Protein AF-A0AAU8LZX0-F1 (afdb_monomer_lite)

Organism: NCBI:txid3062594

Structure (mmCIF, N/CA/C/O backbone):
data_AF-A0AAU8LZX0-F1
#
_entry.id   AF-A0AAU8LZX0-F1
#
loop_
_atom_site.group_PDB
_atom_site.id
_atom_site.type_symbol
_atom_site.label_atom_id
_atom_site.label_alt_id
_atom_site.label_comp_id
_atom_site.label_asym_id
_atom_site.label_entity_id
_atom_site.label_seq_id
_atom_site.pdbx_PDB_ins_code
_atom_site.Cartn_x
_atom_site.Cartn_y
_atom_site.Cartn_z
_atom_site.occupancy
_atom_site.B_iso_or_equiv
_atom_site.auth_seq_id
_atom_site.auth_comp_id
_atom_site.auth_asym_id
_atom_site.auth_atom_id
_atom_site.pdbx_PDB_model_num
ATOM 1 N N . MET A 1 1 ? -19.498 3.071 1.005 1.00 46.88 1 MET A N 1
ATOM 2 C CA . MET A 1 1 ? -18.680 2.447 -0.072 1.00 46.88 1 MET A CA 1
ATOM 3 C C . MET A 1 1 ? -17.908 3.482 -0.933 1.00 46.88 1 MET A C 1
ATOM 5 O O . MET A 1 1 ? -17.815 3.339 -2.148 1.00 46.88 1 MET A O 1
ATOM 9 N N . LYS A 1 2 ? -17.311 4.529 -0.326 1.00 42.72 2 LYS A N 1
ATOM 10 C CA . LYS A 1 2 ? -16.486 5.553 -1.021 1.00 42.72 2 LYS A CA 1
ATOM 11 C C . LYS A 1 2 ? -14.987 5.186 -1.082 1.00 42.72 2 LYS A C 1
ATOM 13 O O . LYS A 1 2 ? -14.305 5.584 -2.023 1.00 42.72 2 LYS A O 1
ATOM 18 N N . ILE A 1 3 ? -14.497 4.369 -0.145 1.00 49.06 3 ILE A N 1
ATOM 19 C CA . ILE A 1 3 ? -13.091 3.922 -0.052 1.00 49.06 3 ILE A CA 1
ATOM 20 C C . ILE A 1 3 ? -12.699 3.055 -1.262 1.00 49.06 3 ILE A C 1
ATOM 22 O O . ILE A 1 3 ? -11.701 3.330 -1.922 1.00 49.06 3 ILE A O 1
ATOM 26 N N . SER A 1 4 ? -13.569 2.121 -1.666 1.00 51.88 4 SER A N 1
ATOM 27 C CA . SER A 1 4 ? -13.410 1.322 -2.896 1.00 51.88 4 SER A CA 1
ATOM 28 C C . SER A 1 4 ? -13.302 2.178 -4.175 1.00 51.88 4 SER A C 1
ATOM 30 O O . SER A 1 4 ? -12.542 1.846 -5.088 1.00 51.88 4 SER A O 1
ATOM 32 N N . ARG A 1 5 ? -14.008 3.320 -4.247 1.00 54.78 5 ARG A N 1
ATOM 33 C CA . ARG A 1 5 ? -13.910 4.255 -5.385 1.00 54.78 5 ARG A CA 1
ATOM 34 C C . ARG A 1 5 ? -12.583 5.008 -5.401 1.00 54.78 5 ARG A C 1
ATOM 36 O O . ARG A 1 5 ? -11.971 5.082 -6.461 1.00 54.78 5 ARG A O 1
ATOM 43 N N . LYS A 1 6 ? -12.127 5.528 -4.254 1.00 56.69 6 LYS A N 1
ATOM 44 C CA . LYS A 1 6 ? -10.810 6.183 -4.143 1.00 56.69 6 LYS A CA 1
ATOM 45 C C . LYS A 1 6 ? -9.681 5.212 -4.510 1.00 56.69 6 LYS A C 1
ATOM 47 O O . LYS A 1 6 ? -8.781 5.597 -5.247 1.00 56.69 6 LYS A O 1
ATOM 52 N N . TYR A 1 7 ? -9.786 3.947 -4.096 1.00 62.75 7 TYR A N 1
ATOM 53 C CA . TYR A 1 7 ? -8.832 2.896 -4.460 1.00 62.75 7 TYR A CA 1
ATOM 54 C C . TYR A 1 7 ? -8.792 2.622 -5.966 1.00 62.75 7 TYR A C 1
ATOM 56 O O . TYR A 1 7 ? -7.720 2.663 -6.564 1.00 62.75 7 TYR A O 1
ATOM 64 N N . LYS A 1 8 ? -9.953 2.410 -6.605 1.00 64.19 8 LYS A N 1
ATOM 65 C CA . LYS A 1 8 ? -10.015 2.225 -8.065 1.00 64.19 8 LYS A CA 1
ATOM 66 C C . LYS A 1 8 ? -9.389 3.400 -8.810 1.00 64.19 8 LYS A C 1
ATOM 68 O O . LYS A 1 8 ? -8.651 3.177 -9.761 1.00 64.19 8 LYS A O 1
ATOM 73 N N . LEU A 1 9 ? -9.651 4.624 -8.354 1.00 67.75 9 LEU A N 1
ATOM 74 C CA . LEU A 1 9 ? -9.123 5.836 -8.972 1.00 67.75 9 LEU A CA 1
ATOM 75 C C . LEU A 1 9 ? -7.599 5.945 -8.793 1.00 67.75 9 LEU A C 1
ATOM 77 O O . LEU A 1 9 ? -6.895 6.255 -9.746 1.00 67.75 9 LEU A O 1
ATOM 81 N N . PHE A 1 10 ? -7.076 5.613 -7.609 1.00 68.25 10 PHE A N 1
ATOM 82 C CA . PHE A 1 10 ? -5.636 5.609 -7.333 1.00 68.25 10 PHE A CA 1
ATOM 83 C C . PHE A 1 10 ? -4.891 4.554 -8.162 1.00 68.25 10 PHE A C 1
ATOM 85 O O . PHE A 1 10 ? -3.863 4.847 -8.767 1.00 68.25 10 PHE A O 1
ATOM 92 N N . VAL A 1 11 ? -5.449 3.343 -8.258 1.00 69.19 11 VAL A N 1
ATOM 93 C CA . VAL A 1 11 ? -4.906 2.267 -9.098 1.00 69.19 11 VAL A CA 1
ATOM 94 C C . VAL A 1 11 ? -4.946 2.667 -10.577 1.00 69.19 11 VAL A C 1
ATOM 96 O O . VAL A 1 11 ? -3.954 2.492 -11.278 1.00 69.19 11 VAL A O 1
ATOM 99 N N . GLN A 1 12 ? -6.045 3.262 -11.051 1.00 73.69 12 GLN A N 1
ATOM 100 C CA . GLN A 1 12 ? -6.162 3.761 -12.427 1.00 73.69 12 GLN A CA 1
ATOM 101 C C . GLN A 1 12 ? -5.141 4.859 -12.744 1.00 73.69 12 GLN A C 1
ATOM 103 O O . GLN A 1 12 ? -4.503 4.797 -13.793 1.00 73.69 12 GLN A O 1
ATOM 108 N N . ILE A 1 13 ? -4.949 5.826 -11.841 1.00 78.06 13 ILE A N 1
ATOM 109 C CA . ILE A 1 13 ? -3.923 6.868 -11.993 1.00 78.06 13 ILE A CA 1
ATOM 110 C C . ILE A 1 13 ? -2.530 6.232 -12.039 1.00 78.06 13 ILE A C 1
ATOM 112 O O . ILE A 1 13 ? -1.738 6.592 -12.905 1.00 78.06 13 ILE A O 1
ATOM 116 N N . GLY A 1 14 ? -2.247 5.254 -11.172 1.00 75.00 14 GLY A N 1
ATOM 117 C CA . GLY A 1 14 ? -0.980 4.519 -11.174 1.00 75.00 14 GLY A CA 1
ATOM 118 C C . GLY A 1 14 ? -0.697 3.822 -12.508 1.00 75.00 14 GLY A C 1
ATOM 119 O O . GLY A 1 14 ? 0.386 3.987 -13.068 1.00 75.00 14 GLY A O 1
ATOM 120 N N . TRP A 1 15 ? -1.684 3.114 -13.067 1.00 77.00 15 TRP A N 1
ATOM 121 C CA . TRP A 1 15 ? -1.563 2.481 -14.388 1.00 77.00 15 TRP A CA 1
ATOM 122 C C . TRP A 1 15 ? -1.355 3.495 -15.515 1.00 77.00 15 TRP A C 1
ATOM 124 O O . TRP A 1 15 ? -0.544 3.259 -16.410 1.00 77.00 15 TRP A O 1
ATOM 134 N N . LEU A 1 16 ? -2.045 4.636 -15.460 1.00 82.56 16 LEU A N 1
ATOM 135 C CA . LEU A 1 16 ? -1.901 5.700 -16.452 1.00 82.56 16 LEU A CA 1
ATOM 136 C C . LEU A 1 16 ? -0.490 6.312 -16.418 1.00 82.56 16 LEU A C 1
ATOM 138 O O . LEU A 1 16 ? 0.109 6.554 -17.462 1.00 82.56 16 LEU A O 1
ATOM 142 N N . LEU A 1 17 ? 0.069 6.499 -15.222 1.00 81.12 17 LEU A N 1
ATOM 143 C CA . LEU A 1 17 ? 1.415 7.038 -15.017 1.00 81.12 17 LEU A CA 1
ATOM 144 C C . LEU A 1 17 ? 2.496 6.079 -15.542 1.00 81.12 17 LEU A C 1
ATOM 146 O O . LEU A 1 17 ? 3.433 6.513 -16.212 1.00 81.12 17 LEU A O 1
ATOM 150 N N . ILE A 1 18 ? 2.323 4.770 -15.320 1.00 80.44 18 ILE A N 1
ATOM 151 C CA . ILE A 1 18 ? 3.194 3.727 -15.887 1.00 80.44 18 ILE A CA 1
ATOM 152 C C . ILE A 1 18 ? 3.123 3.732 -17.421 1.00 80.44 18 ILE A C 1
ATOM 154 O O . ILE A 1 18 ? 4.159 3.646 -18.079 1.00 80.44 18 ILE A O 1
ATOM 158 N N . ALA A 1 19 ? 1.928 3.880 -18.002 1.00 82.75 19 ALA A N 1
ATOM 159 C CA . ALA A 1 19 ? 1.764 3.944 -19.453 1.00 82.75 19 ALA A CA 1
ATOM 160 C C . ALA A 1 19 ? 2.484 5.161 -20.065 1.00 82.75 19 ALA A C 1
ATOM 162 O O . ALA A 1 19 ? 3.186 5.023 -21.067 1.00 82.75 19 ALA A O 1
ATOM 163 N N . VAL A 1 20 ? 2.374 6.337 -19.436 1.00 85.38 20 VAL A N 1
ATOM 164 C CA . VAL A 1 20 ? 3.074 7.558 -19.876 1.00 85.38 20 VAL A CA 1
ATOM 165 C C . VAL A 1 20 ? 4.594 7.393 -19.783 1.00 85.38 20 VAL A C 1
ATOM 167 O O . VAL A 1 20 ? 5.308 7.757 -20.720 1.00 85.38 20 VAL A O 1
ATOM 170 N N . LEU A 1 21 ? 5.100 6.804 -18.696 1.00 82.94 21 LEU A N 1
ATOM 171 C CA . LEU A 1 21 ? 6.531 6.536 -18.528 1.00 82.94 21 LEU A CA 1
ATOM 172 C C . LEU A 1 21 ? 7.061 5.547 -19.575 1.00 82.94 21 LEU A C 1
ATOM 174 O O . LEU A 1 21 ? 8.126 5.780 -20.145 1.00 82.94 21 LEU A O 1
ATOM 178 N N . ALA A 1 22 ? 6.305 4.492 -19.888 1.00 83.25 22 ALA A N 1
ATOM 179 C CA . ALA A 1 22 ? 6.675 3.523 -20.918 1.00 83.25 22 ALA A CA 1
ATOM 180 C C . ALA A 1 22 ? 6.777 4.170 -22.310 1.00 83.25 22 ALA A C 1
ATOM 182 O O . ALA A 1 22 ? 7.751 3.939 -23.028 1.00 83.25 22 ALA A O 1
ATOM 183 N N . ILE A 1 23 ? 5.819 5.032 -22.669 1.00 86.31 23 ILE A N 1
ATOM 184 C CA . ILE A 1 23 ? 5.856 5.800 -23.924 1.00 86.31 23 ILE A CA 1
ATOM 185 C C . ILE A 1 23 ? 7.089 6.718 -23.958 1.00 86.31 23 ILE A C 1
ATOM 187 O O . ILE A 1 23 ? 7.782 6.779 -24.975 1.00 86.31 23 ILE A O 1
ATOM 191 N N . GLY A 1 24 ? 7.404 7.378 -22.839 1.00 84.00 24 GLY A N 1
ATOM 192 C CA . GLY A 1 24 ? 8.600 8.212 -22.698 1.00 84.00 24 GLY A CA 1
ATOM 193 C C . GLY A 1 24 ? 9.903 7.444 -22.935 1.00 84.00 24 GLY A C 1
ATOM 194 O O . GLY A 1 24 ? 10.762 7.925 -23.673 1.00 84.00 24 GLY A O 1
ATOM 195 N N . ILE A 1 25 ? 10.025 6.230 -22.390 1.00 84.44 25 ILE A N 1
ATOM 196 C CA . ILE A 1 25 ? 11.204 5.369 -22.581 1.00 84.44 25 ILE A CA 1
ATOM 197 C C . ILE A 1 25 ? 11.372 4.999 -24.060 1.00 84.44 25 ILE A C 1
ATOM 199 O O . ILE A 1 25 ? 12.477 5.099 -24.596 1.00 84.44 25 ILE A O 1
ATOM 203 N N . VAL A 1 26 ? 10.285 4.617 -24.741 1.00 85.94 26 VAL A N 1
ATOM 204 C CA . VAL A 1 26 ? 10.313 4.263 -26.172 1.00 85.94 26 VAL A CA 1
ATOM 205 C C . VAL A 1 26 ? 10.738 5.460 -27.030 1.00 85.94 26 VAL A C 1
ATOM 207 O O . VAL A 1 26 ? 11.606 5.320 -27.890 1.00 85.94 26 VAL A O 1
ATOM 210 N N . LEU A 1 27 ? 10.197 6.653 -26.767 1.00 85.88 27 LEU A N 1
ATOM 211 C CA . LEU A 1 27 ? 10.590 7.892 -27.453 1.00 85.88 27 LEU A CA 1
ATOM 212 C C . LEU A 1 27 ? 12.065 8.252 -27.221 1.00 85.88 27 LEU A C 1
ATOM 214 O O . LEU A 1 27 ? 12.770 8.623 -28.163 1.00 85.88 27 LEU A O 1
ATOM 218 N N . SER A 1 28 ? 12.551 8.115 -25.986 1.00 85.50 28 SER A N 1
ATOM 219 C CA . SER A 1 28 ? 13.952 8.374 -25.631 1.00 85.50 28 SER A CA 1
ATOM 220 C C . SER A 1 28 ? 14.916 7.401 -26.323 1.00 85.50 28 SER A C 1
ATOM 222 O O . SER A 1 28 ? 16.003 7.804 -26.735 1.00 85.50 28 SER A O 1
ATOM 224 N N . LEU A 1 29 ? 14.509 6.141 -26.514 1.00 84.94 29 LEU A N 1
ATOM 225 C CA . LEU A 1 29 ? 15.276 5.146 -27.272 1.00 84.94 29 LEU A CA 1
ATOM 226 C C . LEU A 1 29 ? 15.324 5.473 -28.771 1.00 84.94 29 LEU A C 1
ATOM 228 O O . LEU A 1 29 ? 16.397 5.414 -29.366 1.00 84.94 29 LEU A O 1
ATOM 232 N N . ILE A 1 30 ? 14.194 5.866 -29.371 1.00 87.69 30 ILE A N 1
ATOM 233 C CA . ILE A 1 30 ? 14.120 6.240 -30.798 1.00 87.69 30 ILE A CA 1
ATOM 234 C C . ILE A 1 30 ? 14.969 7.485 -31.090 1.00 87.69 30 ILE A C 1
ATOM 236 O O . ILE A 1 30 ? 15.618 7.566 -32.129 1.00 87.69 30 ILE A O 1
ATOM 240 N N . THR A 1 31 ? 14.986 8.451 -30.171 1.00 88.00 31 THR A N 1
ATOM 241 C CA . THR A 1 31 ? 15.755 9.702 -30.310 1.00 88.00 31 THR A CA 1
ATOM 242 C C . THR A 1 31 ? 17.236 9.563 -29.940 1.00 88.00 31 THR A C 1
ATOM 244 O O . THR A 1 31 ? 17.981 10.533 -30.058 1.00 88.00 31 THR A O 1
ATOM 247 N N . GLY A 1 32 ? 17.683 8.379 -29.501 1.00 87.00 32 GLY A N 1
ATOM 248 C CA . GLY A 1 32 ? 19.075 8.119 -29.116 1.00 87.00 32 GLY A CA 1
ATOM 249 C C . GLY A 1 32 ? 19.493 8.722 -27.768 1.00 87.00 32 GLY A C 1
ATOM 250 O O . GLY A 1 32 ? 20.672 8.697 -27.418 1.00 87.00 32 GLY A O 1
ATOM 251 N N . ASN A 1 33 ? 18.548 9.238 -26.977 1.00 87.25 33 ASN A N 1
ATOM 252 C CA . ASN A 1 33 ? 18.801 9.806 -25.652 1.00 87.25 33 ASN A CA 1
ATOM 253 C C . ASN A 1 33 ? 18.779 8.719 -24.564 1.00 87.25 33 ASN A C 1
ATOM 255 O O . ASN A 1 33 ? 17.890 8.658 -23.710 1.00 87.25 33 ASN A O 1
ATOM 259 N N . PHE A 1 34 ? 19.805 7.865 -24.562 1.00 83.69 34 PHE A N 1
ATOM 260 C CA . PHE A 1 34 ? 19.919 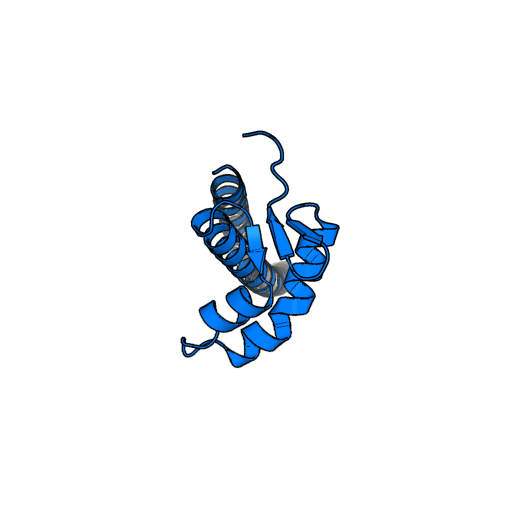6.729 -23.635 1.00 83.69 34 PHE A CA 1
ATOM 261 C C . PHE A 1 34 ? 20.001 7.134 -22.156 1.00 83.69 34 PHE A C 1
ATOM 263 O O . PHE A 1 34 ? 19.507 6.408 -21.295 1.00 83.69 34 PHE A O 1
ATOM 270 N N . ILE A 1 35 ? 20.570 8.306 -21.851 1.00 84.25 35 ILE A N 1
ATOM 271 C CA . ILE A 1 35 ? 20.624 8.841 -20.479 1.00 84.25 35 ILE A CA 1
ATOM 272 C C . ILE A 1 35 ? 19.206 9.114 -19.964 1.00 84.25 35 ILE A C 1
ATOM 274 O O . ILE A 1 35 ? 18.858 8.710 -18.855 1.00 84.25 35 ILE A O 1
ATOM 278 N N . LEU A 1 36 ? 18.366 9.749 -20.788 1.00 82.44 36 LEU A N 1
ATOM 279 C CA . LEU A 1 36 ? 16.979 10.051 -20.439 1.00 82.44 36 LEU A CA 1
ATOM 280 C C . LEU A 1 36 ? 16.149 8.767 -20.305 1.00 82.44 36 LEU A C 1
ATOM 282 O O . LEU A 1 36 ? 15.390 8.632 -19.347 1.00 82.44 36 LEU A O 1
ATOM 286 N N . ALA A 1 37 ? 16.356 7.797 -21.203 1.00 81.25 37 ALA A N 1
ATOM 287 C CA . ALA A 1 37 ? 15.707 6.488 -21.133 1.00 81.25 37 ALA A CA 1
ATOM 288 C C . ALA A 1 37 ? 16.063 5.734 -19.837 1.00 81.25 37 ALA A C 1
ATOM 290 O O . ALA A 1 37 ? 15.177 5.199 -19.171 1.00 81.25 37 ALA A O 1
ATOM 291 N N . GLY A 1 38 ? 17.341 5.731 -19.440 1.00 82.25 38 GLY A N 1
ATOM 292 C CA . GLY A 1 38 ? 17.794 5.095 -18.200 1.00 82.25 38 GLY A CA 1
ATOM 293 C C . GLY A 1 38 ? 17.208 5.747 -16.944 1.00 82.25 38 GLY A C 1
ATOM 294 O O . GLY A 1 38 ? 16.816 5.051 -16.007 1.00 82.25 38 GLY A O 1
ATOM 295 N N . LEU A 1 39 ? 17.084 7.077 -16.942 1.00 85.88 39 LEU A N 1
ATOM 296 C CA . LEU A 1 39 ? 16.497 7.838 -15.836 1.00 85.88 39 LEU A CA 1
ATOM 297 C C . LEU A 1 39 ? 14.977 7.608 -15.731 1.00 85.88 39 LEU A C 1
ATOM 299 O O . LEU A 1 39 ? 14.443 7.436 -14.638 1.00 85.88 39 LEU A O 1
ATOM 303 N N . GLN A 1 40 ? 14.275 7.515 -16.863 1.00 83.56 40 GLN A N 1
ATOM 304 C CA . GLN A 1 40 ? 12.852 7.155 -16.894 1.00 83.56 40 GLN A CA 1
ATOM 305 C C . GLN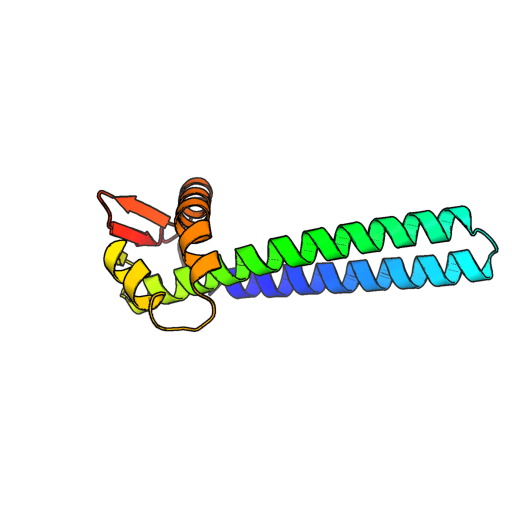 A 1 40 ? 12.609 5.702 -16.462 1.00 83.56 40 GLN A C 1
ATOM 307 O O . GLN A 1 40 ? 11.628 5.415 -15.770 1.00 83.56 40 GLN A O 1
ATOM 312 N N . PHE A 1 41 ? 13.508 4.782 -16.818 1.00 84.00 41 PHE A N 1
ATOM 313 C CA . PHE A 1 41 ? 13.424 3.382 -16.410 1.00 84.00 41 PHE A CA 1
ATOM 314 C C . PHE A 1 41 ? 13.616 3.206 -14.896 1.00 84.00 41 PHE A C 1
ATOM 316 O O . PHE A 1 41 ? 12.822 2.522 -14.246 1.00 84.00 41 PHE A O 1
ATOM 323 N N . SER A 1 42 ? 14.615 3.870 -14.306 1.00 84.44 42 SER A N 1
ATOM 324 C CA . SER A 1 42 ? 14.837 3.824 -12.855 1.00 84.44 42 SER A CA 1
ATOM 325 C C . SER A 1 42 ? 13.685 4.466 -12.075 1.00 84.44 42 SER A C 1
ATOM 327 O O . SER A 1 42 ? 13.229 3.895 -11.082 1.00 84.44 42 SER A O 1
ATOM 329 N N . LEU A 1 43 ? 13.135 5.584 -12.561 1.00 84.69 43 LEU A N 1
ATOM 330 C CA . LEU A 1 43 ? 11.947 6.205 -11.971 1.00 84.69 43 LEU A CA 1
ATOM 331 C C . LEU A 1 43 ? 10.731 5.263 -12.017 1.00 84.69 43 LEU A C 1
ATOM 333 O O . LEU A 1 43 ? 10.000 5.145 -11.036 1.00 84.69 43 LEU A O 1
ATOM 337 N N . SER A 1 44 ? 10.557 4.533 -13.122 1.00 81.81 44 SER A N 1
ATOM 338 C CA . SER A 1 44 ? 9.477 3.550 -13.281 1.00 81.81 44 SER A CA 1
ATOM 339 C C . SER A 1 44 ? 9.588 2.401 -12.274 1.00 81.81 44 SER A C 1
ATOM 341 O O . SER A 1 44 ? 8.585 2.011 -11.678 1.00 81.81 44 SER A O 1
ATOM 343 N N . LEU A 1 45 ? 10.804 1.900 -12.028 1.00 81.75 45 LEU A N 1
ATOM 344 C CA . LEU A 1 45 ? 11.079 0.887 -11.001 1.00 81.75 45 LEU A CA 1
ATOM 345 C C . LEU A 1 45 ? 10.734 1.383 -9.591 1.00 81.75 45 LEU A C 1
ATOM 347 O O . LEU A 1 45 ? 10.101 0.655 -8.824 1.00 81.75 45 LEU A O 1
ATOM 351 N N . ILE A 1 46 ? 11.097 2.625 -9.261 1.00 83.69 46 ILE A N 1
ATOM 352 C CA . ILE A 1 46 ? 10.762 3.236 -7.965 1.00 83.69 46 ILE A CA 1
ATOM 353 C C . ILE A 1 46 ? 9.241 3.375 -7.817 1.00 83.69 46 ILE A C 1
ATOM 355 O O . ILE A 1 46 ? 8.692 3.016 -6.774 1.00 83.69 46 ILE A O 1
ATOM 359 N N . CYS A 1 47 ? 8.545 3.835 -8.859 1.00 80.38 47 CYS A N 1
ATOM 360 C CA . CYS A 1 47 ? 7.085 3.933 -8.859 1.00 80.38 47 CYS A CA 1
ATOM 361 C C . CYS A 1 47 ? 6.406 2.567 -8.688 1.00 80.38 47 CYS A C 1
ATOM 363 O O . CYS A 1 47 ? 5.450 2.466 -7.921 1.00 80.38 47 CYS A O 1
ATOM 365 N N . LEU A 1 48 ? 6.907 1.516 -9.343 1.00 78.31 48 LEU A N 1
ATOM 366 C CA . LEU A 1 48 ? 6.418 0.141 -9.179 1.00 78.31 48 LEU A CA 1
ATOM 367 C C . LEU A 1 48 ? 6.632 -0.375 -7.752 1.00 78.31 48 LEU A C 1
ATOM 369 O O . LEU A 1 48 ? 5.708 -0.924 -7.152 1.00 78.31 48 LEU A O 1
ATOM 373 N N . TYR A 1 49 ? 7.821 -0.159 -7.190 1.00 77.12 49 TYR A N 1
ATOM 374 C CA . TYR A 1 49 ? 8.152 -0.588 -5.832 1.00 77.12 49 TYR A CA 1
ATOM 375 C C . TYR A 1 49 ? 7.286 0.115 -4.776 1.00 77.12 49 TYR A C 1
ATOM 377 O O . TYR A 1 49 ? 6.681 -0.538 -3.920 1.00 77.12 49 TYR A O 1
ATOM 385 N N . LEU A 1 50 ? 7.172 1.444 -4.861 1.00 73.19 50 LEU A N 1
ATOM 386 C CA . LEU A 1 50 ? 6.318 2.221 -3.963 1.00 73.19 50 LEU A CA 1
ATOM 387 C C . LEU A 1 50 ? 4.845 1.849 -4.164 1.00 73.19 50 LEU A C 1
ATOM 389 O O . LEU A 1 50 ? 4.161 1.532 -3.194 1.00 73.19 50 LEU A O 1
ATOM 393 N N . GLY A 1 51 ? 4.366 1.815 -5.409 1.00 69.81 51 GLY A N 1
ATOM 394 C CA . GLY A 1 51 ? 2.978 1.493 -5.745 1.00 69.81 51 GLY A CA 1
ATOM 395 C C . GLY A 1 51 ? 2.543 0.112 -5.254 1.00 69.81 51 GLY A C 1
ATOM 396 O O . GLY A 1 51 ? 1.442 -0.022 -4.713 1.00 69.81 51 GLY A O 1
ATOM 397 N N . GLY A 1 52 ? 3.419 -0.892 -5.361 1.00 68.69 52 GLY A N 1
ATOM 398 C CA . GLY A 1 52 ? 3.196 -2.220 -4.791 1.00 68.69 52 GLY A CA 1
ATOM 399 C C . GLY A 1 52 ? 3.046 -2.167 -3.272 1.00 68.69 52 GLY A C 1
ATOM 400 O O . GLY A 1 52 ? 2.041 -2.630 -2.735 1.00 68.69 52 GLY A O 1
ATOM 401 N N . ARG A 1 53 ? 3.987 -1.519 -2.572 1.00 66.56 53 ARG A N 1
ATOM 402 C CA . ARG A 1 53 ? 3.958 -1.404 -1.104 1.00 66.56 53 ARG A CA 1
ATOM 403 C C . ARG A 1 53 ? 2.724 -0.653 -0.591 1.00 66.56 53 ARG A C 1
ATOM 405 O O . ARG A 1 53 ? 2.113 -1.088 0.387 1.00 66.56 53 ARG A O 1
ATOM 412 N N . TYR A 1 54 ? 2.339 0.443 -1.248 1.00 67.25 54 TYR A N 1
ATOM 413 C CA . TYR A 1 54 ? 1.134 1.204 -0.903 1.00 67.25 54 TYR A CA 1
ATOM 414 C C . TYR A 1 54 ? -0.143 0.404 -1.175 1.00 67.25 54 TYR A C 1
ATOM 416 O O . TYR A 1 54 ? -1.036 0.386 -0.330 1.00 67.25 54 TYR A O 1
ATOM 424 N N . SER A 1 55 ? -0.221 -0.302 -2.306 1.00 64.81 55 SER A N 1
ATOM 425 C CA . SER A 1 55 ? -1.398 -1.109 -2.656 1.00 64.81 55 SER A CA 1
ATOM 426 C C . SER A 1 55 ? -1.630 -2.244 -1.663 1.00 64.81 55 SER A C 1
ATOM 428 O O . SER A 1 55 ? -2.774 -2.479 -1.277 1.00 64.81 55 SER A O 1
ATOM 430 N N . SER A 1 56 ? -0.563 -2.900 -1.200 1.00 65.56 56 SER A N 1
ATOM 431 C CA . SER A 1 56 ? -0.653 -3.947 -0.178 1.00 65.56 56 SER A CA 1
ATOM 432 C C . SER A 1 56 ? -1.189 -3.400 1.145 1.00 65.56 56 SER A C 1
ATOM 434 O O . SER A 1 56 ? -2.137 -3.959 1.692 1.00 65.56 56 SER A O 1
ATOM 436 N N . LYS A 1 57 ? -0.650 -2.271 1.636 1.00 67.44 57 LYS A N 1
ATOM 437 C CA . LYS A 1 57 ? -1.149 -1.629 2.867 1.00 67.44 57 LYS A CA 1
ATOM 438 C C . LYS A 1 57 ? -2.620 -1.222 2.736 1.00 67.44 57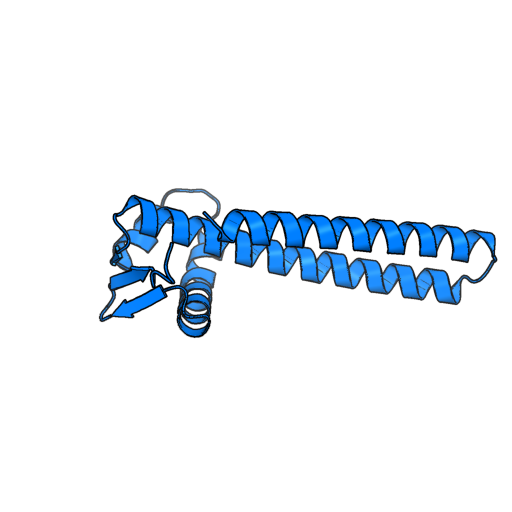 LYS A C 1
ATOM 440 O O . LYS A 1 57 ? -3.408 -1.501 3.635 1.00 67.44 57 LYS A O 1
ATOM 445 N N . LEU A 1 58 ? -3.014 -0.637 1.605 1.00 68.50 58 LEU A N 1
ATOM 446 C CA . LEU A 1 58 ? -4.392 -0.186 1.399 1.00 68.50 58 LEU A CA 1
ATOM 447 C C . LEU A 1 58 ? -5.388 -1.348 1.255 1.00 68.50 58 LEU A C 1
ATOM 449 O O . LEU A 1 58 ? -6.521 -1.257 1.729 1.00 68.50 58 LEU A O 1
ATOM 453 N N . TYR A 1 59 ? -4.977 -2.447 0.614 1.00 71.69 59 TYR A N 1
ATOM 454 C CA . TYR A 1 59 ? -5.782 -3.667 0.517 1.00 71.69 59 TYR A CA 1
ATOM 455 C C . TYR A 1 59 ? -6.068 -4.239 1.908 1.00 71.69 59 TYR A C 1
ATOM 457 O O . TYR A 1 59 ? -7.214 -4.541 2.236 1.00 71.69 59 TYR A O 1
ATOM 465 N N . LEU A 1 60 ? -5.034 -4.307 2.746 1.00 73.62 60 LEU A N 1
ATOM 466 C CA . LEU A 1 60 ? -5.138 -4.754 4.129 1.00 73.62 60 LEU A CA 1
ATOM 467 C C . LEU A 1 60 ? -6.038 -3.840 4.974 1.00 73.62 60 LEU A C 1
ATOM 469 O O . LEU A 1 60 ? -6.911 -4.341 5.679 1.00 73.62 60 LEU A O 1
ATOM 473 N N . GLN A 1 61 ? -5.886 -2.517 4.854 1.00 75.31 61 GLN A N 1
ATOM 474 C CA . GLN A 1 61 ? -6.780 -1.551 5.507 1.00 75.31 61 GLN A CA 1
ATOM 475 C C . GLN A 1 61 ? -8.233 -1.741 5.064 1.00 75.31 61 GLN A C 1
ATOM 477 O O . GLN A 1 61 ? -9.127 -1.801 5.900 1.00 75.31 61 GLN A O 1
ATOM 482 N N . THR A 1 62 ? -8.478 -1.882 3.759 1.00 74.88 62 THR A N 1
ATOM 483 C CA . THR A 1 62 ? -9.836 -2.069 3.223 1.00 74.88 62 THR A CA 1
ATOM 484 C C . THR A 1 62 ? -10.452 -3.368 3.732 1.00 74.88 62 THR A C 1
ATOM 486 O O . THR A 1 62 ? -11.602 -3.372 4.157 1.00 74.88 62 THR A O 1
ATOM 489 N N . HIS A 1 63 ? -9.680 -4.455 3.756 1.00 77.31 63 HIS A N 1
ATOM 490 C CA . HIS A 1 63 ? -10.163 -5.736 4.254 1.00 77.31 63 HIS A CA 1
ATOM 491 C C . HIS A 1 63 ? -10.500 -5.685 5.750 1.00 77.31 63 HIS A C 1
ATOM 493 O O . HIS A 1 63 ? -11.510 -6.241 6.175 1.00 77.31 63 HIS A O 1
ATOM 499 N N . LEU A 1 64 ? -9.692 -4.974 6.540 1.00 78.12 64 LEU A N 1
ATOM 500 C CA . LEU A 1 64 ? -9.945 -4.777 7.962 1.00 78.12 64 LEU A CA 1
ATOM 501 C C . LEU A 1 64 ? -11.193 -3.909 8.194 1.00 78.12 64 LEU A C 1
ATOM 503 O O . LEU A 1 64 ? -12.013 -4.245 9.043 1.00 78.12 64 LEU A O 1
ATOM 507 N N . ILE A 1 65 ? -11.398 -2.861 7.389 1.00 81.19 65 ILE A N 1
ATOM 508 C CA . ILE A 1 65 ? -12.637 -2.065 7.395 1.00 81.19 65 ILE A CA 1
ATOM 509 C C . ILE A 1 65 ? -13.851 -2.942 7.075 1.00 81.19 65 ILE A C 1
ATOM 511 O O . ILE A 1 65 ? -14.842 -2.871 7.798 1.00 81.19 65 ILE A O 1
ATOM 515 N N . ASP A 1 66 ? -13.774 -3.794 6.050 1.00 79.50 66 ASP A N 1
ATOM 516 C CA . ASP A 1 66 ? -14.871 -4.701 5.690 1.00 79.50 66 ASP A CA 1
ATOM 517 C C . ASP A 1 66 ? -15.200 -5.670 6.839 1.00 79.50 66 ASP A C 1
ATOM 519 O O . ASP A 1 66 ? -16.372 -5.918 7.119 1.00 79.50 66 ASP A O 1
ATOM 523 N N . ILE A 1 67 ? -14.191 -6.186 7.552 1.00 81.44 67 ILE A N 1
ATOM 524 C CA . ILE A 1 67 ? -14.399 -7.044 8.729 1.00 81.44 67 ILE A CA 1
ATOM 525 C C . ILE A 1 67 ? -15.101 -6.275 9.850 1.00 81.44 67 ILE A C 1
ATOM 527 O O . ILE A 1 67 ? -16.102 -6.766 10.375 1.00 81.44 67 ILE A O 1
ATOM 531 N N . ILE A 1 68 ? -14.631 -5.071 10.200 1.00 82.06 68 ILE A N 1
ATOM 532 C CA . ILE A 1 68 ? -15.277 -4.262 11.247 1.00 82.06 68 ILE A CA 1
ATOM 533 C C . ILE A 1 68 ? -16.721 -3.927 10.839 1.00 82.06 68 ILE A C 1
ATOM 535 O O . ILE A 1 68 ? -17.640 -4.002 11.655 1.00 82.06 68 ILE A O 1
ATOM 539 N N . GLN A 1 69 ? -16.948 -3.603 9.564 1.00 82.31 69 GLN A N 1
ATOM 540 C CA . GLN A 1 69 ? -18.270 -3.262 9.047 1.00 82.31 69 GLN A CA 1
ATOM 541 C C . GLN A 1 69 ? -19.229 -4.463 9.084 1.00 82.31 69 GLN A C 1
ATOM 543 O O . GLN A 1 69 ? -20.380 -4.307 9.495 1.00 82.3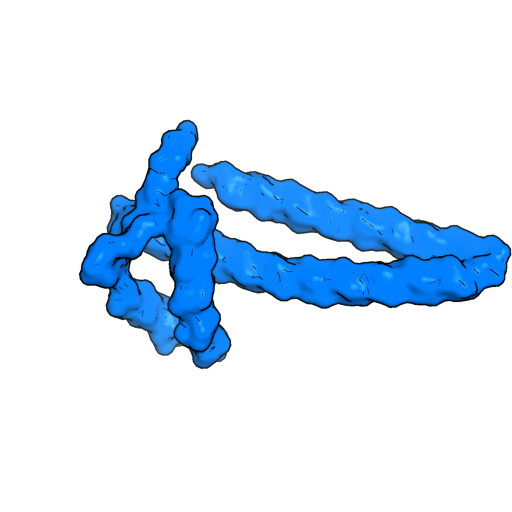1 69 GLN A O 1
ATOM 548 N N . ASN A 1 70 ? -18.755 -5.661 8.734 1.00 81.44 70 ASN A N 1
ATOM 549 C CA . ASN A 1 70 ? -19.537 -6.900 8.815 1.00 81.44 70 ASN A CA 1
ATOM 550 C C . ASN A 1 70 ? -19.885 -7.300 10.261 1.00 81.44 70 ASN A C 1
ATOM 552 O O . ASN A 1 70 ? -20.885 -7.979 10.470 1.00 81.44 70 ASN A O 1
ATOM 556 N N . ASN A 1 71 ? -19.114 -6.841 11.253 1.00 83.06 71 ASN A N 1
ATOM 557 C CA . ASN A 1 71 ? -19.392 -7.037 12.682 1.00 83.06 71 ASN A CA 1
ATOM 558 C C . ASN A 1 71 ? -20.234 -5.895 13.297 1.00 83.06 71 ASN A C 1
ATOM 560 O O . ASN A 1 71 ? -20.297 -5.739 14.511 1.00 83.06 71 ASN A O 1
ATOM 564 N N . GLY A 1 72 ? -20.912 -5.087 12.472 1.00 79.19 72 GLY A N 1
ATOM 565 C CA . GLY A 1 72 ? -21.807 -4.026 12.950 1.00 79.19 72 GLY A CA 1
ATOM 566 C C . GLY A 1 72 ? -21.115 -2.690 13.233 1.00 79.19 72 GLY A C 1
ATOM 567 O O . GLY A 1 72 ? -21.693 -1.831 13.894 1.00 79.19 72 GLY A O 1
ATOM 568 N N . GLY A 1 73 ? -19.897 -2.489 12.722 1.00 80.25 73 GLY A N 1
ATOM 569 C CA . GLY A 1 73 ? -19.158 -1.228 12.835 1.00 80.25 73 GLY A CA 1
ATOM 570 C C . GLY A 1 73 ? -18.216 -1.144 14.037 1.00 80.25 73 GLY A C 1
ATOM 571 O O . GLY A 1 73 ? -17.524 -0.137 14.185 1.00 80.25 73 GLY A O 1
ATOM 572 N N . GLN A 1 74 ? -18.146 -2.195 14.852 1.00 85.50 74 GLN A N 1
ATOM 573 C CA . GLN A 1 74 ? -17.234 -2.320 15.986 1.00 85.50 74 GLN A CA 1
ATOM 574 C C . GLN A 1 74 ? -16.785 -3.772 16.149 1.00 85.50 74 GLN A C 1
ATOM 576 O O . GLN A 1 74 ? -17.549 -4.693 15.873 1.00 85.50 74 GLN A O 1
ATOM 581 N N . ILE A 1 75 ? -15.546 -3.980 16.578 1.00 86.12 75 ILE A N 1
ATOM 582 C CA . ILE A 1 75 ? -14.986 -5.313 16.814 1.00 86.12 75 ILE A CA 1
ATOM 583 C C . ILE A 1 75 ? -13.901 -5.237 17.890 1.00 86.12 75 ILE A C 1
ATOM 585 O O . ILE A 1 75 ? -13.169 -4.252 17.981 1.00 86.12 75 ILE A O 1
ATOM 589 N N . GLU A 1 76 ? -13.775 -6.277 18.702 1.00 85.81 76 GLU A N 1
ATOM 590 C CA . GLU A 1 76 ? -12.681 -6.388 19.668 1.00 85.81 76 GLU A CA 1
ATOM 591 C C . GLU A 1 76 ? -11.371 -6.759 18.965 1.00 85.81 76 GLU A C 1
ATOM 593 O O . GLU A 1 76 ? -11.344 -7.583 18.049 1.00 85.81 76 GLU A O 1
ATOM 598 N N . TYR A 1 77 ? -10.261 -6.181 19.417 1.00 81.81 77 TYR A N 1
ATOM 599 C CA . TYR A 1 77 ? -8.927 -6.444 18.877 1.00 81.81 77 TYR A CA 1
ATOM 600 C C . TYR A 1 77 ? -8.586 -7.947 18.884 1.00 81.81 77 TYR A C 1
ATOM 602 O O . TYR A 1 77 ? -8.055 -8.467 17.904 1.00 81.81 77 TYR A O 1
ATOM 610 N N . GLU A 1 78 ? -8.965 -8.670 19.940 1.00 79.31 78 GLU A N 1
ATOM 61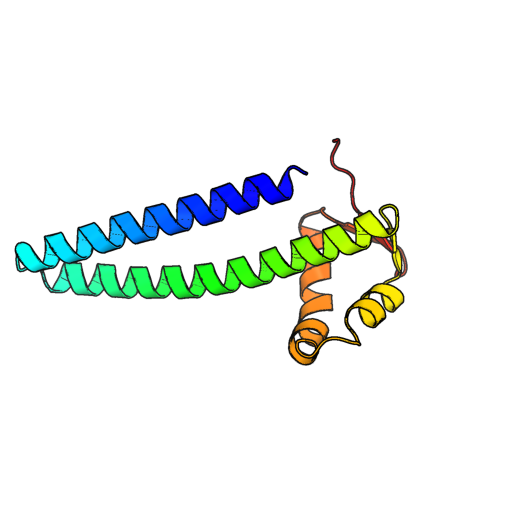1 C CA . GLU A 1 78 ? -8.758 -10.123 20.047 1.00 79.31 78 GLU A CA 1
ATOM 612 C C . GLU A 1 78 ? -9.546 -10.908 18.985 1.00 79.31 78 GLU A C 1
ATOM 614 O O . GLU A 1 78 ? -9.052 -11.886 18.418 1.00 79.31 78 GLU A O 1
ATOM 619 N N . GLN A 1 79 ? -10.751 -10.442 18.644 1.00 77.69 79 GLN A N 1
ATOM 620 C CA . GLN A 1 79 ? -11.557 -11.043 17.586 1.00 77.69 79 GLN A CA 1
ATOM 621 C C . GLN A 1 79 ? -10.924 -10.792 16.217 1.00 77.69 79 GLN A C 1
ATOM 623 O O . GLN A 1 79 ? -10.866 -11.717 15.407 1.00 77.69 79 GLN A O 1
ATOM 628 N N . ILE A 1 80 ? -10.375 -9.596 15.970 1.00 78.12 80 ILE A N 1
ATOM 629 C CA . ILE A 1 80 ? -9.600 -9.310 14.752 1.00 78.12 80 ILE A CA 1
ATOM 630 C C . ILE A 1 80 ? -8.466 -10.330 14.605 1.00 78.12 80 ILE A C 1
ATOM 632 O O . ILE A 1 80 ? -8.360 -10.962 13.554 1.00 78.12 80 ILE A O 1
ATOM 636 N N . GLU A 1 81 ? -7.663 -10.557 15.650 1.00 74.06 81 GLU A N 1
ATOM 637 C CA . GLU A 1 81 ? -6.576 -11.545 15.591 1.00 74.06 81 GLU A CA 1
ATOM 638 C C . GLU A 1 81 ? -7.081 -12.947 15.215 1.00 74.06 81 GLU A C 1
ATOM 640 O O . GLU A 1 81 ? -6.445 -13.630 14.409 1.00 74.06 81 GLU A O 1
ATOM 645 N N . SER A 1 82 ? -8.251 -13.358 15.718 1.00 74.44 82 SER A N 1
ATOM 646 C CA . SER A 1 82 ? -8.854 -14.657 15.381 1.00 74.44 82 SER A CA 1
ATOM 647 C C . SER A 1 82 ? -9.315 -14.771 13.918 1.00 74.44 82 SER A C 1
ATOM 649 O O . SER A 1 82 ? -9.048 -15.790 13.277 1.00 74.44 82 SER A O 1
ATOM 651 N N . TYR A 1 83 ? -9.899 -13.715 13.332 1.00 68.81 83 TYR A N 1
ATOM 652 C CA . TYR A 1 83 ? -10.270 -13.679 11.904 1.00 68.81 83 TYR A CA 1
ATOM 653 C C . TYR A 1 83 ? -9.051 -13.838 10.989 1.00 68.81 83 TYR A C 1
ATOM 655 O O . TYR A 1 83 ? -9.142 -14.394 9.890 1.00 68.81 83 TYR A O 1
ATOM 663 N N . PHE A 1 84 ? -7.899 -13.376 11.468 1.00 65.25 84 PHE A N 1
ATOM 664 C CA . PHE A 1 84 ? -6.611 -13.485 10.805 1.00 65.25 84 PHE A CA 1
ATOM 665 C C . PHE A 1 84 ? -5.726 -14.574 11.420 1.00 65.25 84 PHE A C 1
ATOM 667 O O . PHE A 1 84 ? -4.515 -14.451 11.332 1.00 65.25 84 PHE A O 1
ATOM 674 N N . SER A 1 85 ? -6.276 -15.629 12.035 1.00 59.03 85 SER A N 1
ATOM 675 C CA . SER A 1 85 ? -5.489 -16.771 12.548 1.00 59.03 85 SER A CA 1
ATOM 676 C C . SER A 1 85 ? -5.550 -18.024 11.652 1.00 59.03 85 SER A C 1
ATOM 678 O O . SER A 1 85 ? -4.679 -18.883 11.751 1.00 59.03 85 SER A O 1
ATOM 680 N N . ASP A 1 86 ? -6.488 -18.085 10.697 1.00 57.41 86 ASP A N 1
ATOM 681 C CA . ASP A 1 86 ? -6.831 -19.325 9.971 1.00 57.41 86 ASP A CA 1
ATOM 682 C C . ASP A 1 86 ? -6.372 -19.410 8.487 1.00 57.41 86 ASP A C 1
ATOM 684 O O . ASP A 1 86 ? -6.550 -20.419 7.808 1.00 57.41 86 ASP A O 1
ATOM 688 N N . ARG A 1 87 ? -5.769 -18.357 7.914 1.00 56.09 87 ARG A N 1
ATOM 689 C CA . ARG A 1 87 ? -5.346 -18.304 6.494 1.00 56.09 87 ARG A CA 1
ATOM 690 C C . ARG A 1 87 ? -3.827 -18.258 6.311 1.00 56.09 87 ARG A C 1
ATOM 692 O O . ARG A 1 87 ? -3.146 -17.438 6.882 1.00 56.09 87 ARG A O 1
ATOM 699 N N . LYS A 1 88 ? -3.267 -19.047 5.399 1.00 54.47 88 LYS A N 1
ATOM 700 C CA . LYS A 1 88 ? -1.819 -19.191 5.083 1.00 54.47 88 LYS A CA 1
ATOM 701 C C . LYS A 1 88 ? -0.935 -17.915 4.916 1.00 54.47 88 LYS A C 1
ATOM 703 O O . LYS A 1 88 ? 0.267 -18.063 4.743 1.00 54.47 88 LYS A O 1
ATOM 708 N N . TYR A 1 89 ? -1.478 -16.695 4.970 1.00 53.22 89 TYR A N 1
ATOM 709 C CA . TYR A 1 89 ? -0.812 -15.393 4.767 1.00 53.22 89 TYR A CA 1
ATOM 710 C C . TYR A 1 89 ? -0.502 -14.613 6.077 1.00 53.22 89 TYR A C 1
ATOM 712 O O . TYR A 1 89 ? -0.243 -13.414 6.048 1.00 53.22 89 TYR A O 1
ATOM 720 N N . ILE A 1 90 ? -0.553 -15.272 7.242 1.00 56.50 90 ILE A N 1
ATOM 721 C CA . ILE A 1 90 ? -0.754 -14.616 8.551 1.00 56.50 90 ILE A CA 1
ATOM 722 C C . ILE A 1 90 ? 0.479 -14.083 9.271 1.00 56.50 90 ILE A C 1
ATOM 724 O O . ILE A 1 90 ? 0.348 -13.094 9.986 1.00 56.50 90 ILE A O 1
ATOM 728 N N . GLN A 1 91 ? 1.662 -14.686 9.142 1.00 59.09 91 GLN A N 1
ATOM 729 C CA . GLN A 1 91 ? 2.792 -14.235 9.971 1.00 59.09 91 GLN A CA 1
ATOM 730 C C . GLN A 1 91 ? 3.199 -12.789 9.662 1.00 59.09 91 GLN A C 1
ATOM 732 O O . GLN A 1 91 ? 3.459 -12.017 10.581 1.00 59.09 91 GLN A O 1
ATOM 737 N N . GLU A 1 92 ? 3.172 -12.392 8.389 1.00 61.53 92 GLU A N 1
ATOM 738 C CA . GLU A 1 92 ? 3.395 -10.995 8.013 1.00 61.53 92 GLU A CA 1
ATOM 739 C C . GLU A 1 92 ? 2.246 -10.098 8.475 1.00 61.53 92 GLU A C 1
ATOM 741 O O . GLU A 1 92 ? 2.489 -9.021 9.012 1.00 61.53 92 GLU A O 1
ATOM 746 N N . PHE A 1 93 ? 0.994 -10.548 8.340 1.00 67.25 93 PHE A N 1
ATOM 747 C CA . PHE A 1 93 ? -0.156 -9.741 8.735 1.00 67.25 93 PHE A CA 1
ATOM 748 C C . PHE A 1 93 ? -0.213 -9.499 10.246 1.00 67.25 93 PHE A C 1
ATOM 750 O O . PHE A 1 93 ? -0.451 -8.371 10.656 1.00 67.25 93 PHE A O 1
ATOM 757 N N . LYS A 1 94 ? 0.086 -10.502 11.080 1.00 67.06 94 LYS A N 1
ATOM 758 C CA . LYS A 1 94 ? 0.136 -10.358 12.544 1.00 67.06 94 LYS A CA 1
ATOM 759 C C . LYS A 1 94 ? 1.195 -9.343 12.986 1.00 67.06 94 LYS A C 1
ATOM 761 O O . LYS A 1 94 ? 0.956 -8.573 13.909 1.00 67.06 94 LYS A O 1
ATOM 766 N N . ASN A 1 95 ?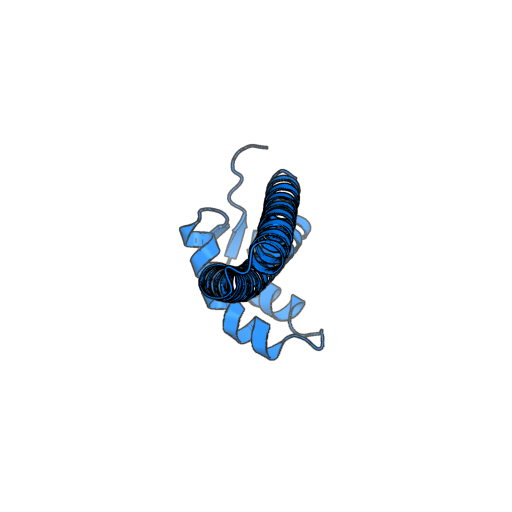 2.328 -9.295 12.286 1.00 73.12 95 ASN A N 1
ATOM 767 C CA . ASN A 1 95 ? 3.382 -8.316 12.553 1.00 73.12 95 ASN A CA 1
ATOM 768 C C . ASN A 1 95 ? 2.998 -6.898 12.096 1.00 73.12 95 ASN A C 1
ATOM 770 O O . ASN A 1 95 ? 3.414 -5.921 12.712 1.00 73.12 95 ASN A O 1
ATOM 774 N N . ILE A 1 96 ? 2.208 -6.778 11.025 1.00 75.12 96 ILE A N 1
ATOM 775 C CA . ILE A 1 96 ? 1.837 -5.492 10.413 1.00 75.12 96 ILE A CA 1
ATOM 776 C C . ILE A 1 96 ? 0.533 -4.928 11.001 1.00 75.12 96 ILE A C 1
ATOM 778 O O . ILE A 1 96 ? 0.343 -3.717 10.994 1.00 75.12 96 ILE A O 1
ATOM 782 N N . LEU A 1 97 ? -0.350 -5.769 11.544 1.00 78.06 97 LEU A N 1
ATOM 783 C CA . LEU A 1 97 ? -1.649 -5.403 12.115 1.00 78.06 97 LEU A CA 1
ATOM 784 C C . LEU A 1 97 ? -1.585 -4.254 13.142 1.00 78.06 97 LEU A C 1
ATOM 786 O O . LEU A 1 97 ? -2.344 -3.297 12.974 1.00 78.06 97 LEU A O 1
ATOM 790 N N . PRO A 1 98 ? -0.698 -4.268 14.159 1.00 80.56 98 PRO A N 1
ATOM 791 C CA . PRO A 1 98 ? -0.614 -3.161 15.113 1.00 80.56 98 PRO A CA 1
ATOM 792 C C . PRO A 1 98 ? -0.159 -1.849 14.458 1.00 80.56 98 PRO A C 1
ATOM 794 O O . PRO A 1 98 ? -0.683 -0.785 14.791 1.00 80.56 98 PRO A O 1
ATOM 797 N N . GLU A 1 99 ? 0.765 -1.906 13.492 1.00 82.19 99 GLU A N 1
ATOM 798 C CA . GLU A 1 99 ? 1.192 -0.727 12.724 1.00 82.19 99 GLU A CA 1
ATOM 799 C C . GLU A 1 99 ? 0.044 -0.204 11.847 1.00 82.19 99 GLU A C 1
ATOM 801 O O . GLU A 1 99 ? -0.225 0.994 11.825 1.00 82.19 99 GLU A O 1
ATOM 806 N N . LEU A 1 100 ? -0.683 -1.106 11.185 1.00 79.88 100 LEU A N 1
ATOM 807 C CA . LEU A 1 100 ? -1.816 -0.791 10.321 1.00 79.88 100 LEU A CA 1
ATOM 808 C C . LEU A 1 100 ? -2.948 -0.118 11.105 1.00 79.88 100 LEU A C 1
ATOM 810 O O . LEU A 1 100 ? -3.473 0.904 10.670 1.00 79.88 100 LEU A O 1
ATOM 814 N N . LEU A 1 101 ? -3.290 -0.654 12.278 1.00 81.25 101 LEU A N 1
ATOM 815 C CA . LEU A 1 101 ? -4.308 -0.087 13.159 1.00 81.25 101 LEU A CA 1
ATOM 816 C C . LEU A 1 101 ? -3.891 1.268 13.714 1.00 81.25 101 LEU A C 1
ATOM 818 O O . LEU A 1 101 ? -4.710 2.184 13.736 1.00 81.25 101 LEU A O 1
ATOM 822 N N . LYS A 1 102 ? -2.621 1.428 14.102 1.00 83.12 102 LYS A N 1
ATOM 823 C CA . LYS A 1 102 ? -2.087 2.730 14.508 1.00 83.12 102 LYS A CA 1
ATOM 824 C C . LYS A 1 102 ? -2.251 3.759 13.389 1.00 83.12 102 LYS A C 1
ATOM 826 O O . LYS A 1 102 ? -2.793 4.832 13.640 1.00 83.12 102 LYS A O 1
ATOM 831 N N . THR A 1 103 ? -1.873 3.411 12.158 1.00 81.44 103 THR A N 1
ATOM 832 C CA . THR A 1 103 ? -2.072 4.284 10.993 1.00 81.44 103 THR A CA 1
ATOM 833 C C . THR A 1 103 ? -3.551 4.591 10.764 1.00 81.44 103 THR A C 1
ATOM 835 O O . THR A 1 103 ? -3.899 5.743 10.553 1.00 81.44 103 THR A O 1
ATOM 838 N N . MET A 1 104 ? -4.449 3.608 10.872 1.00 80.31 104 MET A N 1
ATOM 839 C CA . MET A 1 104 ? -5.889 3.845 10.697 1.00 80.31 104 MET A CA 1
ATOM 840 C C . MET A 1 104 ? -6.488 4.746 11.791 1.00 80.31 104 MET A C 1
ATOM 842 O O . MET A 1 104 ? -7.437 5.480 11.515 1.00 80.31 104 MET A O 1
ATOM 846 N N . VAL A 1 105 ? -5.951 4.716 13.016 1.00 82.19 105 VAL A N 1
ATOM 847 C CA . VAL A 1 105 ? -6.326 5.651 14.090 1.00 82.19 105 VAL A CA 1
ATOM 848 C C . VAL A 1 105 ? -5.804 7.059 13.791 1.00 82.19 105 VAL A C 1
ATOM 850 O O . VAL A 1 105 ? -6.560 8.022 13.907 1.00 82.19 105 VAL A O 1
ATOM 853 N N . GLU A 1 106 ? -4.544 7.189 13.364 1.00 81.50 106 GLU A N 1
ATOM 854 C CA . GLU A 1 106 ? -3.941 8.470 12.955 1.00 81.50 106 GLU A CA 1
ATOM 855 C C . GLU A 1 106 ? -4.684 9.099 11.762 1.00 81.50 106 GLU A C 1
ATOM 857 O O . GLU A 1 106 ? -4.956 10.300 11.750 1.00 81.50 106 GLU A O 1
ATOM 862 N N . GLU A 1 107 ? -5.098 8.277 10.797 1.00 76.88 107 GLU A N 1
ATOM 863 C CA . GLU A 1 107 ? -5.901 8.665 9.631 1.00 76.88 107 GLU A CA 1
ATOM 864 C C . GLU A 1 107 ? -7.385 8.906 9.969 1.00 76.88 107 GLU A C 1
ATOM 866 O O . GLU A 1 107 ? -8.179 9.186 9.073 1.00 76.88 107 GLU A O 1
ATOM 871 N N . ASN A 1 108 ? -7.778 8.829 11.249 1.00 76.44 108 ASN A N 1
ATOM 872 C CA . ASN A 1 108 ? -9.155 8.993 11.727 1.00 76.44 108 ASN A CA 1
ATOM 873 C C . ASN A 1 108 ? -10.179 8.009 11.120 1.00 76.44 108 ASN A C 1
ATOM 875 O O . ASN A 1 108 ? -11.379 8.272 11.173 1.00 76.44 108 ASN A O 1
ATOM 879 N N . LEU A 1 109 ? -9.742 6.864 10.588 1.00 76.44 109 LEU A N 1
ATOM 880 C CA . LEU A 1 109 ? -10.618 5.841 10.000 1.00 76.44 109 LEU A CA 1
ATOM 881 C C . LEU A 1 109 ? -11.290 4.967 11.066 1.00 76.44 109 LEU A C 1
ATOM 883 O O . LEU A 1 109 ? -12.427 4.524 10.902 1.00 76.44 109 LEU A O 1
ATOM 887 N N . VAL A 1 110 ? -10.585 4.713 12.168 1.00 82.75 110 VAL A N 1
ATOM 888 C CA . VAL A 1 110 ? -11.072 3.917 13.300 1.00 82.75 110 VAL A CA 1
ATOM 889 C C . VAL A 1 110 ? -10.707 4.587 14.616 1.00 82.75 110 VAL A C 1
ATOM 891 O O . VAL A 1 110 ? -9.749 5.353 14.702 1.00 82.75 110 VAL A O 1
ATOM 894 N N . THR A 1 111 ? -11.454 4.280 15.665 1.00 83.81 111 THR A N 1
ATOM 895 C CA . THR A 1 111 ? -11.123 4.649 17.041 1.00 83.81 111 THR A CA 1
ATOM 896 C C . THR A 1 111 ? -10.860 3.388 17.845 1.00 83.81 111 THR A C 1
ATOM 898 O O . THR A 1 111 ? -11.664 2.462 17.795 1.00 83.81 111 THR A O 1
ATOM 901 N N . ASN A 1 112 ? -9.763 3.366 18.600 1.00 84.31 112 ASN A N 1
ATOM 902 C CA . ASN A 1 112 ? -9.485 2.311 19.569 1.00 84.31 112 ASN A CA 1
ATOM 903 C C . ASN A 1 112 ? -9.860 2.815 20.969 1.00 84.31 112 ASN A C 1
ATOM 905 O O . ASN A 1 112 ? -9.224 3.737 21.484 1.00 84.31 112 ASN A O 1
ATOM 909 N N . GLN A 1 113 ? -10.899 2.232 21.561 1.00 80.50 113 GLN A N 1
ATOM 910 C CA . GLN A 1 113 ? -11.322 2.505 22.933 1.00 80.50 113 GLN A CA 1
ATOM 911 C C . GLN A 1 113 ? -11.202 1.219 23.749 1.00 80.50 113 GLN A C 1
ATOM 913 O O . GLN A 1 113 ? -12.037 0.327 23.646 1.00 80.50 113 GLN A O 1
ATOM 918 N N . GLY A 1 114 ? -10.135 1.106 24.545 1.00 74.50 114 GLY A N 1
ATOM 919 C CA . GLY A 1 114 ? -9.965 -0.006 25.487 1.00 74.50 114 GLY A CA 1
ATOM 920 C C . GLY A 1 114 ? -9.896 -1.397 24.845 1.00 74.50 114 GLY A C 1
ATOM 921 O O . GLY A 1 114 ? -10.312 -2.358 25.478 1.00 74.50 114 GLY A O 1
ATOM 922 N N . GLY A 1 115 ? -9.401 -1.513 23.605 1.00 78.25 115 GLY A N 1
ATOM 923 C CA . GLY A 1 115 ? -9.336 -2.785 22.872 1.00 78.25 115 GLY A CA 1
ATOM 924 C C . GLY A 1 115 ? -10.511 -3.025 21.922 1.00 78.25 115 GLY A C 1
ATOM 925 O O . GLY A 1 115 ? -10.481 -3.990 21.162 1.00 78.25 115 GLY A O 1
ATOM 926 N N . ILE A 1 116 ? -11.503 -2.133 21.898 1.00 82.88 116 ILE A N 1
ATOM 927 C CA . ILE A 1 116 ? -12.585 -2.144 20.910 1.00 82.88 116 ILE A CA 1
ATOM 928 C C . ILE A 1 116 ? -12.219 -1.187 19.778 1.00 82.88 116 ILE A C 1
ATOM 930 O O . ILE A 1 116 ? -11.957 -0.002 20.002 1.00 82.88 116 ILE A O 1
ATOM 934 N N . ILE A 1 117 ? -12.196 -1.712 18.556 1.00 84.88 117 ILE A N 1
ATOM 935 C CA . ILE A 1 117 ? -11.970 -0.951 17.331 1.00 84.88 117 ILE A CA 1
ATOM 936 C C . ILE A 1 117 ? -13.317 -0.635 16.703 1.00 84.88 117 ILE A C 1
ATOM 938 O O . ILE A 1 117 ? -14.012 -1.522 16.209 1.00 84.88 117 ILE A O 1
ATOM 942 N N . THR A 1 118 ? -13.656 0.647 16.684 1.00 84.50 118 THR A N 1
ATOM 943 C CA . THR A 1 118 ? -14.899 1.154 16.099 1.00 84.50 118 THR A CA 1
ATOM 944 C C . THR A 1 118 ? -14.583 1.927 14.831 1.00 84.50 118 THR A C 1
ATOM 946 O O . THR A 1 118 ? -13.681 2.767 14.820 1.00 84.50 118 THR A O 1
ATOM 949 N N . LEU A 1 119 ? -15.318 1.664 13.752 1.00 83.06 119 LEU A N 1
ATOM 950 C CA . LEU A 1 119 ? -15.224 2.464 12.533 1.00 83.06 119 LEU A CA 1
ATOM 951 C C . LEU A 1 119 ? -15.732 3.874 12.813 1.00 83.06 119 LEU A C 1
ATOM 953 O O . LEU A 1 119 ? -16.872 4.071 13.242 1.00 83.06 119 LEU A O 1
ATOM 957 N N . LYS A 1 120 ? -14.895 4.872 12.534 1.00 75.25 120 LYS A N 1
ATOM 958 C CA . LYS A 1 120 ? -15.311 6.265 12.632 1.00 75.25 120 LYS A CA 1
ATOM 959 C C . LYS A 1 120 ? -16.139 6.565 11.386 1.00 75.25 120 LYS A C 1
ATOM 961 O O . LYS A 1 120 ? -15.616 6.679 10.281 1.00 75.25 120 LYS A O 1
ATOM 966 N N . ASN A 1 121 ? -17.455 6.623 11.559 1.00 57.81 121 ASN A N 1
ATOM 967 C CA . ASN A 1 121 ? -18.382 6.969 10.489 1.00 57.81 121 ASN A CA 1
ATOM 968 C C . ASN A 1 121 ? -18.189 8.452 10.133 1.00 57.81 121 ASN A C 1
ATOM 970 O O . ASN A 1 121 ? -18.855 9.330 10.679 1.00 57.81 121 ASN A O 1
ATOM 974 N N . GLU A 1 122 ? -17.278 8.762 9.214 1.00 47.38 122 GLU A N 1
ATOM 975 C CA . GLU A 1 122 ? -17.431 9.987 8.437 1.00 47.38 122 GLU A CA 1
ATOM 976 C C . GLU A 1 122 ? -18.659 9.786 7.547 1.00 47.38 122 GLU A C 1
ATOM 978 O O . GLU A 1 122 ? -18.595 9.038 6.574 1.00 47.38 122 GLU A O 1
ATOM 983 N N . ASN A 1 123 ? -19.782 10.381 7.966 1.00 36.38 123 ASN A N 1
ATOM 984 C CA . ASN A 1 123 ? -21.030 10.580 7.225 1.00 36.38 123 ASN A CA 1
ATOM 985 C C . ASN A 1 123 ? -21.062 9.941 5.820 1.00 36.38 123 ASN A C 1
ATOM 987 O O . ASN A 1 123 ? -20.438 10.439 4.877 1.00 36.38 123 ASN A O 1
ATOM 991 N N . ILE A 1 124 ? -21.824 8.844 5.740 1.00 41.12 124 ILE A N 1
ATOM 992 C CA . ILE A 1 124 ? -22.424 8.203 4.553 1.00 41.12 124 ILE A CA 1
ATOM 993 C C . ILE A 1 124 ? -22.341 9.070 3.281 1.00 41.12 124 ILE A C 1
ATOM 995 O O . ILE A 1 124 ? -22.867 10.201 3.256 1.00 41.12 124 ILE A O 1
#

Secondary structure (DSSP, 8-state):
--HHHHHHHHHHHHHHHHHHHHHHHHHHHHTT-HHHHHHHHHHHHHHHHHHHHHHHHHHHHHHHHHHHHHTTSEEEHHHHHHHTSSSTTHHHHHHHHHHHHHHHHHTTSEEEETTEEEE-----

Radius of gyration: 19.45 Å; chains: 1; bounding box: 43×30×56 Å

pLDDT: mean 74.92, std 11.29, range [36.38, 88.0]

Foldseek 3Di:
DVLVVVLVVVVVVLVVVLVVLVVQLVVCVVVVVVVSNVVSVVVSVVSVVVVVVVNVLSVLLVVVCVVCVVVVQKDFQVVVVVVLPPDPPRPVCVVCVVVSVVVCVVVVQWDDDPRMTGGRDPDD

Sequence (124 aa):
MKISRKYKLFVQIGWLLIAVLAIGIVLSLITGNFILAGLQFSLSLICLYLGGRYSSKLYLQTHLIDIIQNNGGQIEYEQIESYFSDRKYIQEFKNILPELLKTMVEENLVTNQGGIITLKNENI